Protein AF-A0A428IXY1-F1 (afdb_monomer)

Mean predicted aligned error: 18.37 Å

Solvent-accessible surface area (backbone atoms only — not comparable to full-atom values): 8528 Å² total; per-residue (Å²): 142,81,84,87,85,81,80,86,85,84,86,76,89,77,86,86,73,84,82,80,84,79,79,89,76,88,72,81,90,75,84,76,83,78,77,86,66,87,73,76,84,73,76,70,81,83,70,74,71,54,43,64,84,68,67,88,52,66,73,46,70,49,78,43,65,62,85,94,45,73,52,36,40,40,36,25,77,41,67,66,89,48,40,38,32,34,41,36,28,52,80,74,34,36,28,45,34,34,28,39,43,40,51,83,47,78,42,82,76,44,77,46,81,40,72,73,78,79,84,81,86,68,71,92,81,113

Sequence (126 aa):
MLKNIVTQVVCGIIFLFIIVGCAPTNKPVVTHTNKETPIPKETAPSAFAHYDTYRPEVGMKKHFVNGPDLLYTYDVVAEDSDYVQIIITLNGAPTTQIYRWTADEMTLVYEQVGLADQEGTLLEEF

Radius of gyration: 29.82 Å; Cα contacts (8 Å, |Δi|>4): 163; chains: 1; bounding box: 62×64×74 Å

Structure (mmCIF, N/CA/C/O backbone):
data_AF-A0A428IXY1-F1
#
_entry.id   AF-A0A428IXY1-F1
#
loop_
_atom_site.group_PDB
_atom_site.id
_atom_site.type_symbol
_atom_site.label_atom_id
_atom_site.label_alt_id
_atom_site.label_comp_id
_atom_site.label_asym_id
_atom_site.label_entity_id
_atom_site.label_seq_id
_atom_site.pdbx_PDB_ins_code
_atom_site.Cartn_x
_atom_site.Cartn_y
_atom_site.Cartn_z
_atom_site.occupancy
_atom_site.B_iso_or_equiv
_atom_site.auth_seq_id
_atom_site.auth_comp_id
_atom_site.auth_asym_id
_atom_site.auth_atom_id
_atom_site.pdbx_PDB_model_num
ATOM 1 N N . MET A 1 1 ? 36.218 12.309 -59.628 1.00 45.81 1 MET A N 1
ATOM 2 C CA . MET A 1 1 ? 35.216 12.313 -58.542 1.00 45.81 1 MET A CA 1
ATOM 3 C C . MET A 1 1 ? 35.950 12.526 -57.228 1.00 45.81 1 MET A C 1
ATOM 5 O O . MET A 1 1 ? 36.542 11.588 -56.716 1.00 45.81 1 MET A O 1
ATOM 9 N N . LEU A 1 2 ? 36.000 13.771 -56.752 1.00 38.22 2 LEU A N 1
ATOM 10 C CA . LEU A 1 2 ? 36.708 14.168 -55.535 1.00 38.22 2 LEU A CA 1
ATOM 11 C C . LEU A 1 2 ? 35.720 14.972 -54.683 1.00 38.22 2 LEU A C 1
ATOM 13 O O . LEU A 1 2 ? 35.088 15.899 -55.183 1.00 38.22 2 LEU A O 1
ATOM 17 N N . LYS A 1 3 ? 35.501 14.509 -53.451 1.00 43.44 3 LYS A N 1
ATOM 18 C CA . LYS A 1 3 ? 34.476 14.995 -52.523 1.00 43.44 3 LYS A CA 1
ATOM 19 C C . LYS A 1 3 ? 34.864 16.366 -51.964 1.00 43.44 3 LYS A C 1
ATOM 21 O O . LYS A 1 3 ? 36.014 16.580 -51.594 1.00 43.44 3 LYS A O 1
ATOM 26 N N . ASN A 1 4 ? 33.872 17.254 -51.902 1.00 46.75 4 ASN A N 1
ATOM 27 C CA . ASN A 1 4 ? 33.967 18.613 -51.383 1.00 46.75 4 ASN A CA 1
ATOM 28 C C . ASN A 1 4 ? 34.444 18.646 -49.928 1.00 46.75 4 ASN A C 1
ATOM 30 O O . ASN A 1 4 ? 33.835 18.051 -49.041 1.00 46.75 4 ASN A O 1
ATOM 34 N N . ILE A 1 5 ? 35.502 19.421 -49.722 1.00 52.09 5 ILE A N 1
ATOM 35 C CA . ILE A 1 5 ? 35.947 19.966 -48.446 1.00 52.09 5 ILE A CA 1
ATOM 36 C C . ILE A 1 5 ? 35.270 21.332 -48.324 1.00 52.09 5 ILE A C 1
ATOM 38 O O . ILE A 1 5 ? 35.600 22.233 -49.090 1.00 52.09 5 ILE A O 1
ATOM 42 N N . VAL A 1 6 ? 34.339 21.502 -47.386 1.00 51.88 6 VAL A N 1
ATOM 43 C CA . VAL A 1 6 ? 34.030 22.831 -46.843 1.00 51.88 6 VAL A CA 1
ATOM 44 C C . VAL A 1 6 ? 33.996 22.717 -45.328 1.00 51.88 6 VAL A C 1
ATOM 46 O O . VAL A 1 6 ? 33.152 22.059 -44.726 1.00 51.88 6 VAL A O 1
ATOM 49 N N . THR A 1 7 ? 35.036 23.320 -44.780 1.00 44.50 7 THR A N 1
ATOM 50 C CA . THR A 1 7 ? 35.458 23.444 -43.398 1.00 44.50 7 THR A CA 1
ATOM 51 C C . THR A 1 7 ? 34.400 24.106 -42.523 1.00 44.50 7 THR A C 1
ATOM 53 O O . THR A 1 7 ? 33.705 25.032 -42.932 1.00 44.50 7 THR A O 1
ATOM 56 N N . GLN A 1 8 ? 34.316 23.600 -41.296 1.00 46.56 8 GLN A N 1
ATOM 57 C CA . GLN A 1 8 ? 33.555 24.164 -40.197 1.00 46.56 8 GLN A CA 1
ATOM 58 C C . GLN A 1 8 ? 33.969 25.604 -39.851 1.00 46.56 8 GLN A C 1
ATOM 60 O O . GLN A 1 8 ? 35.049 26.073 -40.196 1.00 46.56 8 GLN A O 1
ATOM 65 N N . VAL A 1 9 ? 33.113 26.224 -39.044 1.00 42.66 9 VAL A N 1
ATOM 66 C CA . VAL A 1 9 ? 33.402 26.865 -37.750 1.00 42.66 9 VAL A CA 1
ATOM 67 C C . VAL A 1 9 ? 32.660 28.213 -37.687 1.00 42.66 9 VAL A C 1
ATOM 69 O O . VAL A 1 9 ? 32.761 29.052 -38.575 1.00 42.66 9 VAL A O 1
ATOM 72 N N . VAL A 1 10 ? 31.989 28.400 -36.549 1.00 42.34 10 VAL A N 1
ATOM 73 C CA . VAL A 1 10 ? 31.699 29.675 -35.871 1.00 42.34 10 VAL A CA 1
ATOM 74 C C . VAL A 1 10 ? 30.280 30.242 -36.037 1.00 42.34 10 VAL A C 1
ATOM 76 O O . VAL A 1 10 ? 29.966 30.946 -36.984 1.00 42.34 10 VAL A O 1
ATOM 79 N N . CYS A 1 11 ? 29.504 29.987 -34.979 1.00 37.22 11 CYS A N 1
ATOM 80 C CA . CYS A 1 11 ? 28.661 30.918 -34.215 1.00 37.22 11 CYS A CA 1
ATOM 81 C C . CYS A 1 11 ? 27.520 31.717 -34.851 1.00 37.22 11 CYS A C 1
ATOM 83 O O . CYS A 1 11 ? 27.656 32.401 -35.854 1.00 37.22 11 CYS A O 1
ATOM 85 N N . GLY A 1 12 ? 26.474 31.830 -34.027 1.00 40.66 12 GLY A N 1
ATOM 86 C CA . GLY A 1 12 ? 25.579 32.985 -33.973 1.00 40.66 12 GLY A CA 1
ATOM 87 C C . GLY A 1 12 ? 24.209 32.615 -34.505 1.00 40.66 12 GLY A C 1
ATOM 88 O O . GLY A 1 12 ? 23.961 32.689 -35.697 1.00 40.66 12 GLY A O 1
ATOM 89 N N . ILE A 1 13 ? 23.299 32.088 -33.685 1.00 50.72 13 ILE A N 1
ATOM 90 C CA . ILE A 1 13 ? 22.470 32.904 -32.781 1.00 50.72 13 ILE A CA 1
ATOM 91 C C . ILE A 1 13 ? 22.128 34.243 -33.441 1.00 50.72 13 ILE A C 1
ATOM 93 O O . ILE A 1 13 ? 22.983 35.113 -33.543 1.00 50.72 13 ILE A O 1
ATOM 97 N N . ILE A 1 14 ? 20.876 34.384 -33.867 1.00 51.38 14 ILE A N 1
ATOM 98 C CA . ILE A 1 14 ? 19.947 35.478 -33.533 1.00 51.38 14 ILE A CA 1
ATOM 99 C C . ILE A 1 14 ? 18.778 35.321 -34.515 1.00 51.38 14 ILE A C 1
ATOM 101 O O . ILE A 1 14 ? 18.731 35.898 -35.599 1.00 51.38 14 ILE A O 1
ATOM 105 N N . PHE A 1 15 ? 17.830 34.464 -34.133 1.00 49.16 15 PHE A N 1
ATOM 106 C CA . PHE A 1 15 ? 16.482 34.523 -34.678 1.00 49.16 15 PHE A CA 1
ATOM 107 C C . PHE A 1 15 ? 15.846 35.798 -34.117 1.00 49.16 15 PHE A C 1
ATOM 109 O O . PHE A 1 15 ? 15.526 35.895 -32.933 1.00 49.16 15 PHE A O 1
ATOM 116 N N . LEU A 1 16 ? 15.748 36.805 -34.975 1.00 49.91 16 LEU A N 1
ATOM 117 C CA . LEU A 1 16 ? 15.127 38.089 -34.704 1.00 49.91 16 LEU A CA 1
ATOM 118 C C . LEU A 1 16 ? 13.596 37.917 -34.764 1.00 49.91 16 LEU A C 1
ATOM 120 O O . LEU A 1 16 ? 12.991 38.120 -35.812 1.00 49.91 16 LEU A O 1
ATOM 124 N N . PHE A 1 17 ? 12.962 37.530 -33.653 1.00 51.31 17 PHE A N 1
ATOM 125 C CA . PHE A 1 17 ? 11.503 37.595 -33.493 1.00 51.31 17 PHE A CA 1
ATOM 126 C C . PHE A 1 17 ? 11.124 38.619 -32.415 1.00 51.31 17 PHE A C 1
ATOM 128 O O . PHE A 1 17 ? 11.130 38.350 -31.221 1.00 51.31 17 PHE A O 1
ATOM 135 N N . ILE A 1 18 ? 10.859 39.832 -32.903 1.00 50.12 18 ILE A N 1
ATOM 136 C CA . ILE A 1 18 ? 9.799 40.778 -32.521 1.00 50.12 18 ILE A CA 1
ATOM 137 C C . ILE A 1 18 ? 9.181 40.561 -31.124 1.00 50.12 18 ILE A C 1
ATOM 139 O O . ILE A 1 18 ? 8.189 39.854 -30.965 1.00 50.12 18 ILE A O 1
ATOM 143 N N . ILE A 1 19 ? 9.704 41.282 -30.129 1.00 54.59 19 ILE A N 1
ATOM 144 C CA . ILE A 1 19 ? 8.996 41.566 -28.875 1.00 54.59 19 ILE A CA 1
ATOM 145 C C . ILE A 1 19 ? 8.086 42.780 -29.099 1.00 54.59 19 ILE A C 1
ATOM 147 O O . ILE A 1 19 ? 8.533 43.926 -29.113 1.00 54.59 19 ILE A O 1
ATOM 151 N N . VAL A 1 20 ? 6.799 42.502 -29.311 1.00 54.81 20 VAL A N 1
ATOM 152 C CA . VAL A 1 20 ? 5.704 43.469 -29.162 1.00 54.81 20 VAL A CA 1
ATOM 153 C C . VAL A 1 20 ? 5.556 43.785 -27.672 1.00 54.81 20 VAL A C 1
ATOM 155 O O . VAL A 1 20 ? 5.648 42.899 -26.825 1.00 54.81 20 VAL A O 1
ATOM 158 N N . GLY A 1 21 ? 5.420 45.072 -27.364 1.00 47.53 21 GLY A N 1
ATOM 159 C CA . GLY A 1 21 ? 5.671 45.627 -26.042 1.00 47.53 21 GLY A CA 1
ATOM 160 C C . GLY A 1 21 ? 4.636 45.351 -24.953 1.00 47.53 21 GLY A C 1
ATOM 161 O O . GLY A 1 21 ? 3.498 44.969 -25.201 1.00 47.53 21 GLY A O 1
ATOM 162 N N . CYS A 1 22 ? 5.047 45.698 -23.734 1.00 42.19 22 CYS A N 1
ATOM 163 C CA . CYS A 1 22 ? 4.214 46.427 -22.786 1.00 42.19 22 CYS A CA 1
ATOM 164 C C . CYS A 1 22 ? 5.142 47.216 -21.848 1.00 42.19 22 CYS A C 1
ATOM 166 O O . CYS A 1 22 ? 5.926 46.639 -21.098 1.00 42.19 22 CYS A O 1
ATOM 168 N N . ALA A 1 23 ? 5.105 48.545 -21.951 1.00 53.53 23 ALA A N 1
ATOM 169 C CA . ALA A 1 23 ? 5.780 4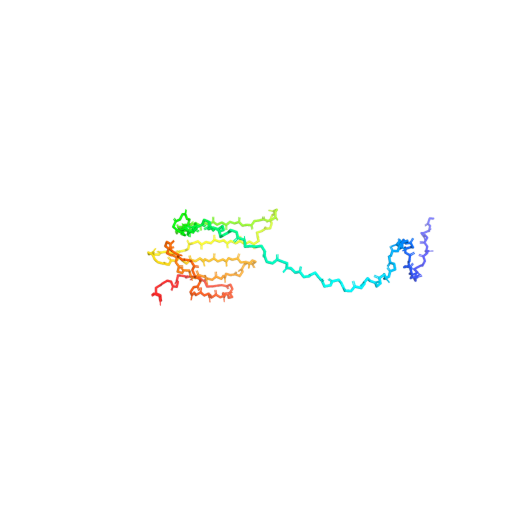9.451 -21.026 1.00 53.53 23 ALA A CA 1
ATOM 170 C C . ALA A 1 23 ? 5.118 49.379 -19.633 1.00 53.53 23 ALA A C 1
ATOM 172 O O . ALA A 1 23 ? 3.907 49.157 -19.552 1.00 53.53 23 ALA A O 1
ATOM 173 N N . PRO A 1 24 ? 5.852 49.600 -18.528 1.00 48.84 24 PRO A N 1
ATOM 174 C CA . PRO A 1 24 ? 5.260 49.584 -17.197 1.00 48.84 24 PRO A CA 1
ATOM 175 C C . PRO A 1 24 ? 4.472 50.877 -16.953 1.00 48.84 24 PRO A C 1
ATOM 177 O O . PRO A 1 24 ? 5.037 51.929 -16.659 1.00 48.84 24 PRO A O 1
ATOM 180 N N . THR A 1 25 ? 3.144 50.815 -17.046 1.00 45.47 25 THR A N 1
ATOM 181 C CA . THR A 1 25 ? 2.291 51.867 -16.484 1.00 45.47 25 THR A CA 1
ATOM 182 C C . THR A 1 25 ? 2.144 51.640 -14.985 1.00 45.47 25 THR A C 1
ATOM 184 O O . THR A 1 25 ? 1.406 50.748 -14.563 1.00 45.47 25 THR A O 1
ATOM 187 N N . ASN A 1 26 ? 2.817 52.469 -14.185 1.00 57.59 26 ASN A N 1
ATOM 188 C CA . ASN A 1 26 ? 2.467 52.687 -12.782 1.00 57.59 26 ASN A CA 1
ATOM 189 C C . ASN A 1 26 ? 0.985 53.085 -12.701 1.00 57.59 26 ASN A C 1
ATOM 191 O O . ASN A 1 26 ? 0.610 54.163 -13.165 1.00 57.59 26 ASN A O 1
ATOM 195 N N . LYS A 1 27 ? 0.141 52.225 -12.124 1.00 49.75 27 LYS A N 1
ATOM 196 C CA . LYS A 1 27 ? -1.224 52.586 -11.721 1.00 49.75 27 LYS A CA 1
ATOM 197 C C . LYS A 1 27 ? -1.255 52.768 -10.198 1.00 49.75 27 LYS A C 1
ATOM 199 O O . LYS A 1 27 ? -0.669 51.946 -9.496 1.00 49.75 27 LYS A O 1
ATOM 204 N N . PRO A 1 28 ? -1.887 53.837 -9.684 1.00 45.06 28 PRO A N 1
ATOM 205 C CA . PRO A 1 28 ? -1.910 54.129 -8.256 1.00 45.06 28 PRO A CA 1
ATOM 206 C C . PRO A 1 28 ? -2.734 53.092 -7.486 1.00 45.06 28 PRO A C 1
ATOM 208 O O . PRO A 1 28 ? -3.732 52.575 -7.989 1.00 45.06 28 PRO A O 1
ATOM 211 N N . VAL A 1 29 ? -2.306 52.824 -6.251 1.00 51.25 29 VAL A N 1
ATOM 212 C CA . VAL A 1 29 ? -3.011 51.996 -5.267 1.00 51.25 29 VAL A CA 1
ATOM 213 C C . VAL A 1 29 ? -4.398 52.586 -5.020 1.00 51.25 29 VAL A C 1
ATOM 215 O O . VAL A 1 29 ? -4.533 53.670 -4.456 1.00 51.25 29 VAL A O 1
ATOM 218 N N . VAL A 1 30 ? -5.429 51.864 -5.453 1.00 44.56 30 VAL A N 1
ATOM 219 C CA . VAL A 1 30 ? -6.821 52.140 -5.100 1.00 44.56 30 VAL A CA 1
ATOM 220 C C . VAL A 1 30 ? -7.145 51.302 -3.871 1.00 44.56 30 VAL A C 1
ATOM 222 O O . VAL A 1 30 ? -7.309 50.086 -3.951 1.00 44.56 30 VAL A O 1
ATOM 225 N N . THR A 1 31 ? -7.219 51.961 -2.718 1.00 44.09 31 THR A N 1
ATOM 226 C CA . THR A 1 31 ? -7.798 51.389 -1.502 1.00 44.09 31 THR A CA 1
ATOM 227 C C . THR A 1 31 ? -9.284 51.149 -1.750 1.00 44.09 31 THR A C 1
ATOM 229 O O . THR A 1 31 ? -10.091 52.077 -1.703 1.00 44.09 31 THR A O 1
ATOM 232 N N . HIS A 1 32 ? -9.660 49.904 -2.029 1.00 46.16 32 HIS A N 1
ATOM 233 C CA . HIS A 1 32 ? -11.058 49.501 -2.000 1.00 46.16 32 HIS A CA 1
ATOM 234 C C . HIS A 1 32 ? -11.456 49.228 -0.548 1.00 46.16 32 HIS A C 1
ATOM 236 O O . HIS A 1 32 ? -11.153 48.178 0.012 1.00 46.16 32 HIS A O 1
ATOM 242 N N . THR A 1 33 ? -12.143 50.196 0.058 1.00 46.88 33 THR A N 1
ATOM 243 C CA . THR A 1 33 ? -12.954 49.991 1.261 1.00 46.88 33 THR A CA 1
ATOM 244 C C . THR A 1 33 ? -13.958 48.874 0.980 1.00 46.88 33 THR A C 1
ATOM 246 O O . THR A 1 33 ? -14.933 49.078 0.254 1.00 46.88 33 THR A O 1
ATOM 249 N N . ASN A 1 34 ? -13.711 47.682 1.525 1.00 46.75 34 ASN A N 1
ATOM 250 C CA . ASN A 1 34 ? -14.656 46.577 1.469 1.00 46.75 34 ASN A CA 1
ATOM 251 C C . ASN A 1 34 ? -15.774 46.855 2.484 1.00 46.75 34 ASN A C 1
ATOM 253 O O . ASN A 1 34 ? -15.560 46.813 3.694 1.00 46.75 34 ASN A O 1
ATOM 257 N N . LYS A 1 35 ? -16.959 47.208 1.979 1.00 47.28 35 LYS A N 1
ATOM 258 C CA . LYS A 1 35 ? -18.199 47.158 2.753 1.00 47.28 35 LYS A CA 1
ATOM 259 C C . LYS A 1 35 ? -18.518 45.684 2.996 1.00 47.28 35 LYS A C 1
ATOM 261 O O . LYS A 1 35 ? -18.956 44.995 2.078 1.00 47.28 35 LYS A O 1
ATOM 266 N N . GLU A 1 36 ? -18.325 45.244 4.234 1.00 51.28 36 GLU A N 1
ATOM 267 C CA . GLU A 1 36 ? -18.767 43.942 4.726 1.00 51.28 36 GLU A CA 1
ATOM 268 C C . GLU A 1 36 ? -20.260 43.754 4.424 1.00 51.28 36 GLU A C 1
ATOM 270 O O . GLU A 1 36 ? -21.137 44.378 5.021 1.00 51.28 36 GLU A O 1
ATOM 275 N N . THR A 1 37 ? -20.541 42.914 3.434 1.00 48.62 37 THR A N 1
ATOM 276 C CA . THR A 1 37 ? -21.861 42.325 3.231 1.00 48.62 37 THR A CA 1
ATOM 277 C C . THR A 1 37 ? -21.826 40.985 3.962 1.00 48.62 37 THR A C 1
ATOM 279 O O . THR A 1 37 ? -20.909 40.208 3.689 1.00 48.62 37 THR A O 1
ATOM 282 N N . PRO A 1 38 ? -22.751 40.690 4.894 1.00 46.75 38 PRO A N 1
ATOM 283 C CA . PRO A 1 38 ? -2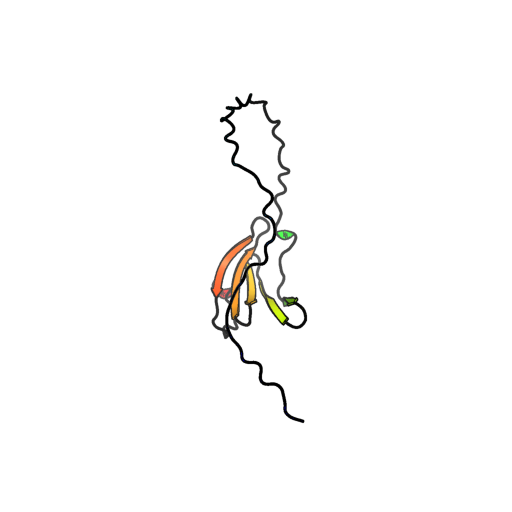2.747 39.413 5.595 1.00 46.75 38 PRO A CA 1
ATOM 284 C C . PRO A 1 38 ? -22.929 38.290 4.573 1.00 46.75 38 PRO A C 1
ATOM 286 O O . PRO A 1 38 ? -23.986 38.177 3.953 1.00 46.75 38 PRO A O 1
ATOM 289 N N . ILE A 1 39 ? -21.885 37.489 4.367 1.00 56.44 39 ILE A N 1
ATOM 290 C CA . ILE A 1 39 ? -21.954 36.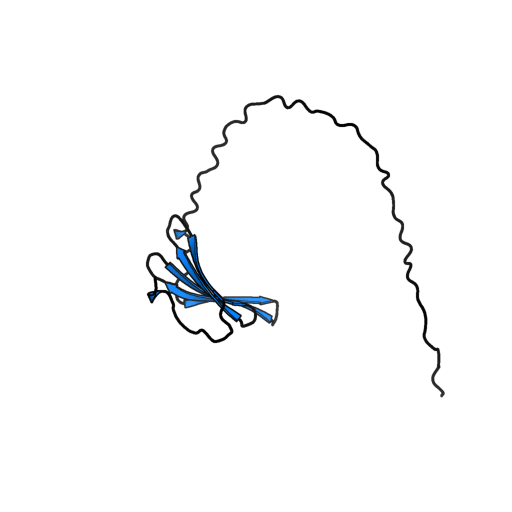275 3.557 1.00 56.44 39 ILE A CA 1
ATOM 291 C C . ILE A 1 39 ? -22.918 35.334 4.295 1.00 56.44 39 ILE A C 1
ATOM 293 O O . ILE A 1 39 ? -22.674 35.036 5.471 1.00 56.44 39 ILE A O 1
ATOM 297 N N . PRO A 1 40 ? -24.028 34.886 3.678 1.00 53.34 40 PRO A N 1
ATOM 298 C CA . PRO A 1 40 ? -24.842 33.826 4.256 1.00 53.34 40 PRO A CA 1
ATOM 299 C C . PRO A 1 40 ? -23.923 32.639 4.530 1.00 53.34 40 PRO A C 1
ATOM 301 O O . PRO A 1 40 ? -23.174 32.245 3.640 1.00 53.34 40 PRO A O 1
ATOM 304 N N . LYS A 1 41 ? -23.939 32.094 5.754 1.00 57.19 41 LYS A N 1
ATOM 305 C CA . LYS A 1 41 ? -23.244 30.840 6.064 1.00 57.19 41 LYS A CA 1
ATOM 306 C C . LYS A 1 41 ? -23.802 29.758 5.144 1.00 57.19 41 LYS A C 1
ATOM 308 O O . LYS A 1 41 ? -24.815 29.138 5.452 1.00 5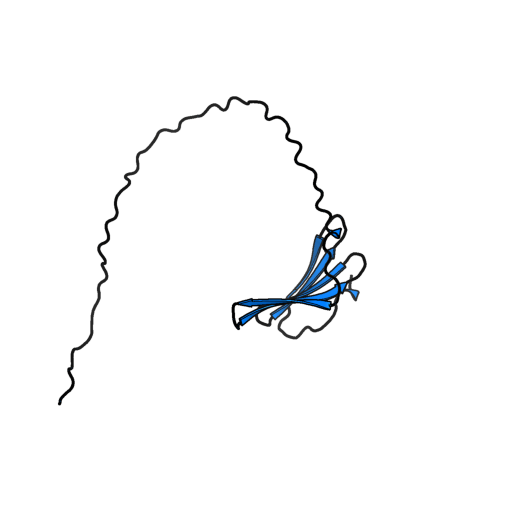7.19 41 LYS A O 1
ATOM 313 N N . GLU A 1 42 ? -23.148 29.561 4.011 1.00 51.31 42 GLU A N 1
ATOM 314 C CA . GLU A 1 42 ? -23.260 28.354 3.223 1.00 51.31 42 GLU A CA 1
ATOM 315 C C . GLU A 1 42 ? -22.671 27.260 4.106 1.00 51.31 42 GLU A C 1
ATOM 317 O O . GLU A 1 42 ? -21.460 27.168 4.313 1.00 51.31 42 GLU A O 1
ATOM 322 N N . THR A 1 43 ? -23.553 26.513 4.765 1.00 54.16 43 THR A N 1
ATOM 323 C CA . THR A 1 43 ? -23.186 25.260 5.406 1.00 54.16 43 THR A CA 1
ATOM 324 C C . THR A 1 43 ? -22.640 24.378 4.295 1.00 54.16 43 THR A C 1
ATOM 326 O O . THR A 1 43 ? -23.414 23.797 3.536 1.00 54.16 43 THR A O 1
ATOM 329 N N . ALA A 1 44 ? -21.310 24.329 4.174 1.00 59.69 44 ALA A N 1
ATOM 330 C CA . ALA A 1 44 ? -20.636 23.334 3.360 1.00 59.69 44 ALA A CA 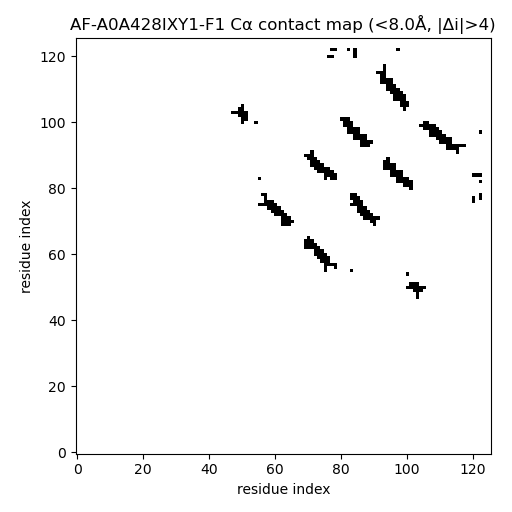1
ATOM 331 C C . ALA A 1 44 ? -21.276 21.984 3.702 1.00 59.69 44 ALA A C 1
ATOM 333 O O . ALA A 1 44 ? -21.435 21.697 4.897 1.00 59.69 44 ALA A O 1
ATOM 334 N N . PRO A 1 45 ? -21.712 21.185 2.715 1.00 48.91 45 PRO A N 1
ATOM 335 C CA . PRO A 1 45 ? -22.189 19.856 3.022 1.00 48.91 45 PRO A CA 1
ATOM 336 C C . PRO A 1 45 ? -21.058 19.169 3.776 1.00 48.91 45 PRO A C 1
ATOM 338 O O . PRO A 1 45 ? -19.957 18.997 3.257 1.00 48.91 45 PRO A O 1
ATOM 341 N N . SER A 1 46 ? -21.333 18.846 5.036 1.00 53.25 46 SER A N 1
ATOM 342 C CA . SER A 1 46 ? -20.518 17.984 5.876 1.00 53.25 46 SER A CA 1
ATOM 343 C C . SER A 1 46 ? -20.599 16.574 5.296 1.00 53.25 46 SER A C 1
ATOM 345 O O . SER A 1 46 ? -21.169 15.667 5.895 1.00 53.25 46 SER A O 1
ATOM 347 N N . ALA A 1 47 ? -20.096 16.398 4.080 1.00 56.09 47 ALA A N 1
ATOM 348 C CA . ALA A 1 47 ? -19.763 15.101 3.556 1.00 56.09 47 ALA A CA 1
ATOM 349 C C . ALA A 1 47 ? -18.493 14.699 4.300 1.00 56.09 47 ALA A C 1
ATOM 351 O O . ALA A 1 47 ? -17.384 14.978 3.850 1.00 56.09 47 ALA A O 1
ATOM 352 N N . PHE A 1 48 ? -18.660 14.117 5.489 1.00 54.09 48 PHE A N 1
ATOM 353 C CA . PHE A 1 48 ? -17.639 13.225 6.011 1.00 54.09 48 PHE A CA 1
ATOM 354 C C . PHE A 1 48 ? -17.447 12.182 4.910 1.00 54.09 48 PHE A C 1
ATOM 356 O O . PHE A 1 48 ? -18.342 11.383 4.639 1.00 54.09 48 PHE A O 1
ATOM 363 N N . ALA A 1 49 ? -16.359 12.308 4.154 1.00 57.59 49 ALA A N 1
ATOM 364 C CA . ALA A 1 49 ? -15.969 11.292 3.202 1.00 57.59 49 ALA A CA 1
ATOM 365 C C . ALA A 1 49 ? -15.634 10.067 4.047 1.00 57.59 49 ALA A C 1
ATOM 367 O O . ALA A 1 49 ? -14.586 10.032 4.684 1.00 57.59 49 ALA A O 1
ATOM 368 N N . HIS A 1 50 ? -16.571 9.128 4.140 1.00 61.38 50 HIS A N 1
ATOM 369 C CA . HIS A 1 50 ? -16.322 7.891 4.850 1.00 61.38 50 HIS A CA 1
ATOM 370 C C . HIS A 1 50 ? -15.310 7.078 4.027 1.00 61.38 50 HIS A C 1
ATOM 372 O O . HIS A 1 50 ? -15.526 6.781 2.847 1.00 61.38 50 HIS A O 1
ATOM 378 N N . TYR A 1 51 ? -14.159 6.778 4.630 1.00 66.75 51 TYR A N 1
ATOM 379 C CA . TYR A 1 51 ? -13.063 6.036 3.993 1.00 66.75 51 TYR A CA 1
ATOM 380 C C . TYR A 1 51 ? -13.342 4.526 3.915 1.00 66.75 51 TYR A C 1
ATOM 382 O O . TYR A 1 51 ? -12.527 3.766 3.393 1.00 66.75 51 TYR A O 1
ATOM 390 N N . ASP A 1 52 ? -14.513 4.097 4.384 1.00 66.50 52 ASP A N 1
ATOM 391 C CA . ASP A 1 52 ? -15.073 2.755 4.224 1.00 66.50 52 ASP A CA 1
ATOM 392 C C . ASP A 1 52 ? -15.544 2.464 2.788 1.00 66.50 52 ASP A C 1
ATOM 394 O O . ASP A 1 52 ? -15.644 1.306 2.391 1.00 66.50 52 ASP A O 1
ATOM 398 N N . THR A 1 53 ? -15.793 3.499 1.978 1.00 73.56 53 THR A N 1
ATOM 399 C CA . THR A 1 53 ? -16.318 3.327 0.613 1.00 73.56 53 THR A CA 1
ATOM 400 C C . THR A 1 53 ? -15.287 2.665 -0.307 1.00 73.56 53 THR A C 1
ATOM 402 O O . THR A 1 53 ? -15.642 2.032 -1.302 1.00 73.56 53 THR A O 1
ATOM 405 N N . TYR A 1 54 ? -14.000 2.807 0.012 1.00 80.56 54 TYR A N 1
ATOM 406 C CA . TYR A 1 54 ? -12.916 2.169 -0.717 1.00 80.56 54 TYR A CA 1
ATOM 407 C C . TYR A 1 54 ? -11.771 1.842 0.242 1.00 80.56 54 TYR A C 1
ATOM 409 O O . TYR A 1 54 ? -10.968 2.715 0.561 1.00 80.56 54 TYR A O 1
ATOM 417 N N . ARG A 1 55 ? -11.681 0.576 0.658 1.00 89.56 55 ARG A N 1
ATOM 418 C CA . ARG A 1 55 ? -10.527 0.006 1.361 1.00 89.56 55 ARG A CA 1
ATOM 419 C C . ARG A 1 55 ? -9.862 -1.042 0.456 1.00 89.56 55 ARG A C 1
ATOM 421 O O . ARG A 1 55 ? -10.569 -1.913 -0.048 1.00 89.56 55 ARG A O 1
ATOM 428 N N . PRO A 1 56 ? -8.551 -0.953 0.179 1.00 91.56 56 PRO A N 1
ATOM 429 C CA . PRO A 1 56 ? -7.846 -1.960 -0.608 1.00 91.56 56 PRO A CA 1
ATOM 430 C C . PRO A 1 56 ? -7.796 -3.301 0.128 1.00 91.56 56 PRO A C 1
ATOM 432 O O . PRO A 1 56 ? -7.427 -3.328 1.295 1.00 91.56 56 PRO A O 1
ATOM 435 N N . GLU A 1 57 ? -8.113 -4.385 -0.575 1.00 93.94 57 GLU A N 1
ATOM 436 C CA . GLU A 1 57 ? -8.080 -5.751 -0.037 1.00 93.94 57 GLU A CA 1
ATOM 437 C C . GLU A 1 57 ? -6.767 -6.461 -0.386 1.00 93.94 57 GLU A C 1
ATOM 439 O O . GLU A 1 57 ? -6.136 -6.172 -1.416 1.00 93.94 57 GLU A O 1
ATOM 444 N N . VAL A 1 58 ? -6.379 -7.434 0.440 1.00 96.25 58 VAL A N 1
ATOM 445 C CA . VAL A 1 58 ? -5.184 -8.262 0.214 1.00 96.25 58 VAL A CA 1
ATOM 446 C C . VAL A 1 58 ? -5.220 -8.951 -1.150 1.00 96.25 58 VAL A C 1
ATOM 448 O O . VAL A 1 58 ? -6.223 -9.518 -1.579 1.00 96.25 58 VAL A O 1
ATOM 451 N N . GLY A 1 59 ? -4.080 -8.920 -1.839 1.00 94.12 59 GLY A N 1
ATOM 452 C CA . GLY A 1 59 ? -3.907 -9.466 -3.182 1.00 94.12 59 GLY A CA 1
ATOM 453 C C . GLY A 1 59 ? -4.259 -8.487 -4.303 1.00 94.12 59 GLY A C 1
ATOM 454 O O . GLY A 1 59 ? -4.038 -8.804 -5.476 1.00 94.12 59 GLY A O 1
ATOM 455 N N . MET A 1 60 ? -4.763 -7.288 -3.985 1.00 96.31 60 MET A N 1
ATOM 456 C CA . MET A 1 60 ? -4.950 -6.236 -4.978 1.00 96.31 60 MET A CA 1
ATOM 457 C C . MET A 1 60 ? -3.599 -5.791 -5.544 1.00 96.31 60 MET A C 1
ATOM 459 O O . MET A 1 60 ? -2.757 -5.251 -4.829 1.00 96.31 60 MET A O 1
ATOM 463 N N . LYS A 1 61 ? -3.439 -5.938 -6.864 1.00 96.56 61 LYS A N 1
ATOM 464 C CA . LYS A 1 61 ? -2.256 -5.485 -7.602 1.00 96.56 61 LYS A CA 1
ATOM 465 C C . LYS A 1 61 ? -2.628 -4.498 -8.692 1.00 96.56 61 LYS A C 1
ATOM 467 O O . LYS A 1 61 ? -3.518 -4.761 -9.502 1.00 96.56 61 LYS A O 1
ATOM 472 N N . LYS A 1 62 ? -1.913 -3.378 -8.761 1.00 95.56 62 LYS A N 1
ATOM 473 C CA . LYS A 1 62 ? -2.032 -2.402 -9.850 1.00 95.56 62 LYS A CA 1
ATOM 474 C C . LYS A 1 62 ? -0.664 -2.156 -10.468 1.00 95.56 62 LYS A C 1
ATOM 476 O O . LYS A 1 62 ? 0.323 -1.991 -9.759 1.00 95.56 62 LYS A O 1
ATOM 481 N N . HIS A 1 63 ? -0.638 -2.116 -11.794 1.00 95.00 63 HIS A N 1
ATOM 482 C CA . HIS A 1 63 ? 0.543 -1.792 -12.583 1.00 95.00 63 HIS A CA 1
ATOM 483 C C . HIS A 1 63 ? 0.257 -0.512 -13.347 1.00 95.00 63 HIS A C 1
ATOM 485 O O . HIS A 1 63 ? -0.769 -0.401 -14.022 1.00 95.00 63 HIS A O 1
ATOM 491 N N . PHE A 1 64 ? 1.166 0.443 -13.245 1.00 93.56 64 PHE A N 1
ATOM 492 C CA . PHE A 1 64 ? 1.057 1.716 -13.930 1.00 93.56 64 PHE A CA 1
ATOM 493 C C . PHE A 1 64 ? 2.149 1.765 -14.980 1.00 93.56 64 PHE A C 1
ATOM 495 O O . PHE A 1 64 ? 3.332 1.671 -14.662 1.00 93.56 64 PHE A O 1
ATOM 502 N N . VAL A 1 65 ? 1.731 1.859 -16.237 1.00 93.31 65 VAL A N 1
ATOM 503 C CA . VAL A 1 65 ? 2.608 1.761 -17.404 1.00 93.31 65 VAL A CA 1
ATOM 504 C C . VAL A 1 65 ? 2.499 3.017 -18.260 1.00 93.31 65 VAL A C 1
ATOM 506 O O . VAL A 1 65 ? 1.438 3.640 -18.331 1.00 93.31 65 VAL A O 1
ATOM 509 N N . ASN A 1 66 ? 3.584 3.368 -18.943 1.00 89.56 66 ASN A N 1
ATOM 510 C CA . ASN A 1 66 ? 3.595 4.362 -20.011 1.00 89.56 66 ASN A CA 1
ATOM 511 C C . ASN A 1 66 ? 4.168 3.719 -21.277 1.00 89.56 66 ASN A C 1
ATOM 513 O O . ASN A 1 66 ? 5.379 3.615 -21.450 1.00 89.56 66 ASN A O 1
ATOM 517 N N . GLY A 1 67 ? 3.282 3.231 -22.147 1.00 92.50 67 GLY A N 1
ATOM 518 C CA . GLY A 1 67 ? 3.687 2.404 -23.279 1.00 92.50 67 GLY A CA 1
ATOM 519 C C . GLY A 1 67 ? 4.281 1.069 -22.799 1.00 92.50 67 GLY A C 1
ATOM 520 O O . GLY A 1 67 ? 3.588 0.349 -22.080 1.00 92.50 67 GLY A O 1
ATOM 521 N N . PRO A 1 68 ? 5.518 0.710 -23.196 1.00 90.81 68 PRO A N 1
ATOM 522 C CA . PRO A 1 68 ? 6.171 -0.520 -22.746 1.00 90.81 68 PRO A CA 1
ATOM 523 C C . PRO A 1 68 ? 6.793 -0.406 -21.345 1.00 90.81 68 PRO A C 1
ATOM 525 O O . PRO A 1 68 ? 7.173 -1.426 -20.772 1.00 90.81 68 PRO A O 1
ATOM 528 N N . ASP A 1 69 ? 6.908 0.807 -20.801 1.00 86.50 69 ASP A N 1
ATOM 529 C CA . ASP A 1 69 ? 7.656 1.056 -19.574 1.00 86.50 69 ASP A CA 1
ATOM 530 C C . ASP A 1 69 ? 6.752 0.913 -18.343 1.00 86.50 69 ASP A C 1
ATOM 532 O O . ASP A 1 69 ? 5.737 1.604 -18.213 1.00 86.50 69 ASP A O 1
ATOM 536 N N . LEU A 1 70 ? 7.133 0.030 -17.416 1.00 87.19 70 LEU A N 1
ATOM 537 C CA . LEU A 1 70 ? 6.510 -0.079 -16.098 1.00 87.19 70 LEU A CA 1
ATOM 538 C C . LEU A 1 70 ? 7.016 1.058 -15.204 1.00 87.19 70 LEU A C 1
ATOM 540 O O . LEU A 1 70 ? 8.200 1.112 -14.884 1.00 87.19 70 LEU A O 1
ATOM 544 N N . LEU A 1 71 ? 6.115 1.953 -14.799 1.00 89.56 71 LEU A N 1
ATOM 545 C CA . LEU A 1 71 ? 6.438 3.103 -13.954 1.00 89.56 71 LEU A CA 1
ATOM 546 C C . LEU A 1 71 ? 6.412 2.736 -12.472 1.00 89.56 71 LEU A C 1
ATOM 548 O O . LEU A 1 71 ? 7.350 3.046 -11.737 1.00 89.56 71 LEU A O 1
ATOM 552 N N . TYR A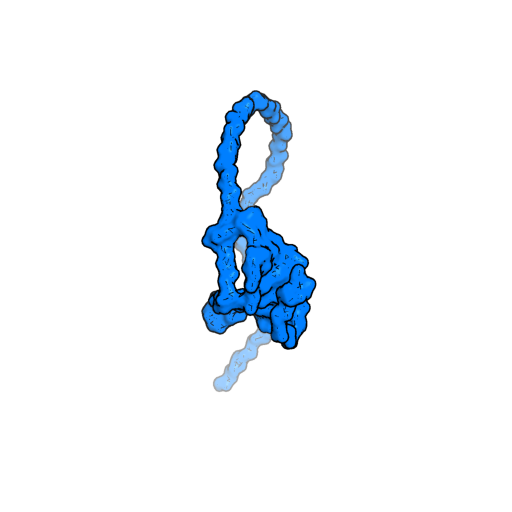 1 72 ? 5.330 2.091 -12.030 1.00 92.56 72 TYR A N 1
ATOM 553 C CA . TYR A 1 72 ? 5.235 1.608 -10.661 1.00 92.56 72 TYR A CA 1
ATOM 554 C C . TYR A 1 72 ? 4.237 0.469 -10.490 1.00 92.56 72 TYR A C 1
ATOM 556 O O . TYR A 1 72 ? 3.289 0.316 -11.272 1.00 92.56 72 TYR A O 1
ATOM 564 N N . THR A 1 73 ? 4.446 -0.312 -9.435 1.00 95.19 73 THR A N 1
ATOM 565 C CA . THR A 1 73 ? 3.498 -1.319 -8.957 1.00 95.19 73 THR A CA 1
ATOM 566 C C . THR A 1 73 ? 2.990 -0.962 -7.574 1.00 95.19 73 THR A C 1
ATOM 568 O O . THR A 1 73 ? 3.683 -0.337 -6.776 1.00 95.19 73 THR A O 1
ATOM 571 N N . TYR A 1 74 ? 1.755 -1.361 -7.316 1.00 95.50 74 TYR A N 1
ATOM 572 C CA . TYR A 1 74 ? 1.065 -1.230 -6.043 1.00 95.50 74 TYR A CA 1
ATOM 573 C C . TYR A 1 74 ? 0.534 -2.614 -5.683 1.00 95.50 74 TYR A C 1
ATOM 575 O O . TYR A 1 74 ? -0.212 -3.184 -6.482 1.00 95.50 74 TYR A O 1
ATOM 583 N N . ASP A 1 75 ? 0.934 -3.148 -4.534 1.00 96.94 75 ASP A N 1
ATOM 584 C CA . ASP A 1 75 ? 0.566 -4.486 -4.066 1.00 96.94 75 ASP A CA 1
ATOM 585 C C . ASP A 1 75 ? 0.092 -4.420 -2.612 1.00 96.94 75 ASP A C 1
ATOM 587 O O . ASP A 1 75 ? 0.823 -3.941 -1.745 1.00 96.94 75 ASP A O 1
ATOM 591 N N . VAL A 1 76 ? -1.131 -4.874 -2.342 1.00 96.69 76 VAL A N 1
ATOM 592 C CA . VAL A 1 76 ? 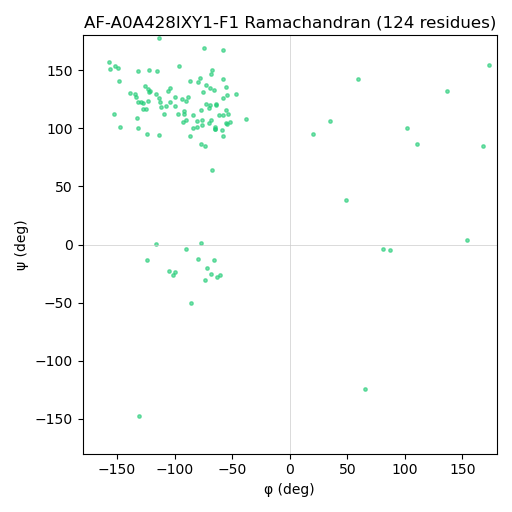-1.661 -4.988 -0.976 1.00 96.69 76 VAL A CA 1
ATOM 593 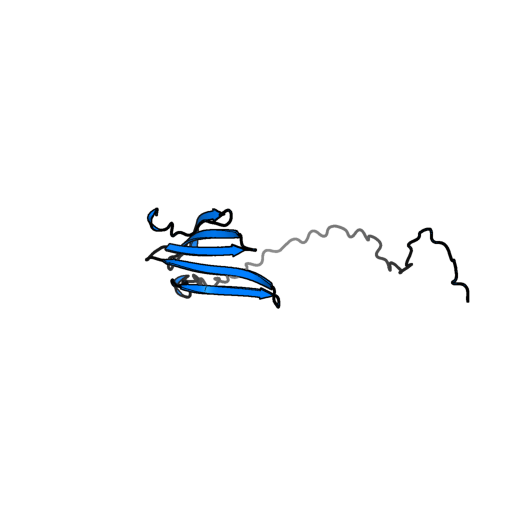C C . VAL A 1 76 ? -1.311 -6.371 -0.450 1.00 96.69 76 VAL A C 1
ATOM 595 O O . VAL A 1 76 ? -1.886 -7.372 -0.881 1.00 96.69 76 VAL A O 1
ATOM 598 N N . VAL A 1 77 ? -0.357 -6.435 0.474 1.00 96.44 77 VAL A N 1
ATOM 599 C CA . VAL A 1 77 ? 0.244 -7.710 0.900 1.00 96.44 77 VAL A CA 1
ATOM 600 C C . VAL A 1 77 ? -0.331 -8.252 2.201 1.00 96.44 77 VAL A C 1
ATOM 602 O O . VAL A 1 77 ? -0.275 -9.458 2.428 1.00 96.44 77 VAL A O 1
ATOM 605 N N . ALA A 1 78 ? -0.893 -7.384 3.040 1.00 96.12 78 ALA A N 1
ATOM 606 C CA . ALA A 1 78 ? -1.528 -7.773 4.290 1.00 96.12 78 ALA A CA 1
ATOM 607 C C . ALA A 1 78 ? -2.557 -6.715 4.728 1.00 96.12 78 ALA A C 1
ATOM 609 O O . ALA A 1 78 ? -2.413 -5.533 4.408 1.00 96.12 78 ALA A O 1
ATOM 610 N N . GLU A 1 79 ? -3.590 -7.139 5.454 1.00 95.69 79 GLU A N 1
ATOM 611 C CA . GLU A 1 79 ? -4.594 -6.263 6.064 1.00 95.69 79 GLU A CA 1
ATOM 612 C C . GLU A 1 79 ? -5.180 -6.911 7.328 1.00 95.69 79 GLU A C 1
ATOM 614 O O . GLU A 1 79 ? -5.226 -8.139 7.430 1.00 95.69 79 GLU A O 1
ATOM 619 N N . ASP A 1 80 ? -5.669 -6.090 8.259 1.00 94.44 80 ASP A N 1
ATOM 620 C CA . ASP A 1 80 ? -6.487 -6.523 9.404 1.00 94.44 80 ASP A CA 1
ATOM 621 C C . ASP A 1 80 ? -7.760 -5.659 9.544 1.00 94.44 80 ASP A C 1
ATOM 623 O O . ASP A 1 80 ? -8.314 -5.264 8.520 1.00 94.44 80 ASP A O 1
ATOM 627 N N . SER A 1 81 ? -8.294 -5.402 10.747 1.00 91.81 81 SER A N 1
ATOM 628 C CA . SER A 1 81 ? -9.454 -4.511 10.942 1.00 91.81 81 SER A CA 1
ATOM 629 C C . SER A 1 81 ? -9.134 -3.027 10.781 1.00 91.81 81 SER A C 1
ATOM 631 O O . SER A 1 81 ? -9.998 -2.264 10.357 1.00 91.81 81 SER A O 1
ATOM 633 N N . ASP A 1 82 ? -7.912 -2.621 11.111 1.00 93.62 82 ASP A N 1
ATOM 634 C CA . ASP A 1 82 ? -7.522 -1.224 11.296 1.00 93.62 82 ASP A CA 1
ATOM 635 C C . ASP A 1 82 ? -6.342 -0.819 10.415 1.00 93.62 82 ASP A C 1
ATOM 637 O O . ASP A 1 82 ? -6.098 0.374 10.252 1.00 93.62 82 ASP A O 1
ATOM 641 N N . TYR A 1 83 ? -5.632 -1.776 9.815 1.00 95.94 83 TYR A N 1
ATOM 642 C CA . TYR A 1 83 ? -4.409 -1.545 9.062 1.00 95.94 83 TYR A CA 1
ATOM 643 C C . TYR A 1 83 ? -4.404 -2.229 7.699 1.00 95.94 83 TYR A C 1
ATOM 645 O O . TYR A 1 83 ? -4.990 -3.293 7.492 1.00 95.94 83 TYR A O 1
ATOM 653 N N . VAL A 1 84 ? -3.702 -1.594 6.763 1.00 96.38 84 VAL A N 1
ATOM 654 C CA . VAL A 1 84 ? -3.418 -2.116 5.425 1.00 96.38 84 VAL A CA 1
ATOM 655 C C . VAL A 1 84 ? -1.937 -1.901 5.133 1.00 96.38 84 VAL A C 1
ATOM 657 O O . VAL A 1 84 ? -1.444 -0.772 5.225 1.00 96.38 84 VAL A O 1
ATOM 660 N N . GLN A 1 85 ? -1.235 -2.968 4.755 1.00 97.12 85 GLN A N 1
ATOM 661 C CA . GLN A 1 85 ? 0.146 -2.907 4.288 1.00 97.12 85 GLN A CA 1
ATOM 662 C C . GLN A 1 85 ? 0.201 -2.947 2.763 1.00 97.12 85 GLN A C 1
ATOM 664 O O . GLN A 1 85 ? -0.309 -3.863 2.111 1.00 97.12 85 GLN A O 1
ATOM 669 N N . ILE A 1 86 ? 0.891 -1.962 2.203 1.00 96.31 86 ILE A N 1
ATOM 670 C CA . ILE A 1 86 ? 1.053 -1.757 0.772 1.00 96.31 86 ILE A CA 1
ATOM 671 C C . ILE A 1 86 ? 2.546 -1.771 0.452 1.00 96.31 86 ILE A C 1
ATOM 673 O O . ILE A 1 86 ? 3.328 -1.057 1.079 1.00 96.31 86 ILE A O 1
ATOM 677 N N . ILE A 1 87 ? 2.936 -2.546 -0.555 1.00 95.62 87 ILE A N 1
ATOM 678 C CA . ILE A 1 87 ? 4.251 -2.450 -1.184 1.00 95.62 87 ILE A CA 1
ATOM 679 C C . ILE A 1 87 ? 4.100 -1.646 -2.472 1.00 95.62 87 ILE A C 1
ATOM 681 O O . ILE A 1 87 ? 3.376 -2.031 -3.395 1.00 95.62 87 ILE A O 1
ATOM 685 N N . ILE A 1 88 ? 4.796 -0.516 -2.536 1.00 94.94 88 ILE A N 1
ATOM 686 C CA . ILE A 1 88 ? 4.909 0.303 -3.739 1.00 94.94 88 ILE A CA 1
ATOM 687 C C . ILE A 1 88 ? 6.291 0.072 -4.327 1.00 94.94 88 ILE A C 1
ATOM 689 O O . ILE A 1 88 ? 7.287 0.318 -3.659 1.00 94.94 88 ILE A O 1
ATOM 693 N N . THR A 1 89 ? 6.379 -0.358 -5.581 1.00 93.75 89 THR A N 1
ATOM 694 C CA . THR A 1 89 ? 7.672 -0.482 -6.265 1.00 93.75 89 THR A CA 1
ATOM 695 C C . THR A 1 89 ? 7.786 0.594 -7.327 1.00 93.75 89 THR A C 1
ATOM 697 O O . THR A 1 89 ? 7.073 0.559 -8.328 1.00 93.75 89 THR A O 1
ATOM 700 N N . LEU A 1 90 ? 8.692 1.547 -7.119 1.00 90.81 90 LEU A N 1
ATOM 701 C CA . LEU A 1 90 ? 8.995 2.631 -8.055 1.00 90.81 90 LEU A CA 1
ATOM 702 C C . LEU A 1 90 ? 10.359 2.364 -8.685 1.00 90.81 90 LEU A C 1
ATOM 704 O O . LEU A 1 90 ? 11.359 2.295 -7.976 1.00 90.81 90 LEU A O 1
ATOM 708 N N . ASN A 1 91 ? 10.416 2.203 -10.011 1.00 85.81 91 ASN A N 1
ATOM 709 C CA . ASN A 1 91 ? 11.659 1.885 -10.732 1.00 85.81 91 ASN A CA 1
ATOM 710 C C . ASN A 1 91 ? 12.459 0.715 -10.111 1.00 85.81 91 ASN A C 1
ATOM 712 O O . ASN A 1 91 ? 13.686 0.755 -10.042 1.00 85.81 91 ASN A O 1
ATOM 716 N N . GLY A 1 92 ? 11.765 -0.318 -9.623 1.00 84.69 92 GLY A N 1
ATOM 717 C CA . GLY A 1 92 ? 12.385 -1.488 -8.991 1.00 84.69 92 GLY A CA 1
ATOM 718 C C . GLY A 1 92 ? 12.785 -1.315 -7.520 1.00 84.69 92 GLY A C 1
ATOM 719 O O . GLY A 1 92 ? 13.205 -2.290 -6.907 1.00 84.69 92 GLY A O 1
ATOM 720 N N . ALA A 1 93 ? 12.632 -0.127 -6.929 1.00 88.31 93 ALA A N 1
ATOM 721 C CA . ALA A 1 93 ? 12.851 0.094 -5.501 1.00 88.31 93 ALA A CA 1
ATOM 722 C C . ALA A 1 93 ? 11.531 -0.090 -4.727 1.00 88.31 93 ALA A C 1
ATOM 724 O O . ALA A 1 93 ? 10.589 0.674 -4.970 1.00 88.31 93 ALA A O 1
ATOM 725 N N . PRO A 1 94 ? 11.420 -1.099 -3.842 1.00 92.69 94 PRO A N 1
ATOM 726 C CA . PRO A 1 94 ? 10.228 -1.306 -3.035 1.00 92.69 94 PRO A CA 1
ATOM 727 C C . PRO A 1 94 ? 10.203 -0.365 -1.823 1.00 92.69 94 PRO A C 1
ATOM 729 O O . PRO A 1 94 ? 11.204 -0.176 -1.133 1.00 92.69 94 PRO A O 1
ATOM 732 N N . THR A 1 95 ? 9.023 0.160 -1.530 1.00 94.06 95 THR A N 1
ATOM 733 C CA . THR A 1 95 ? 8.693 0.885 -0.306 1.00 94.06 95 THR A CA 1
ATOM 734 C C . THR A 1 95 ? 7.511 0.189 0.346 1.00 94.06 95 THR A C 1
ATOM 736 O O . THR A 1 95 ? 6.453 0.053 -0.271 1.00 94.06 95 THR A O 1
ATOM 739 N N . THR A 1 96 ? 7.684 -0.226 1.594 1.00 95.44 96 THR A N 1
ATOM 740 C CA . THR A 1 96 ? 6.600 -0.751 2.422 1.00 95.44 96 THR A CA 1
ATOM 741 C C . THR A 1 96 ? 5.940 0.405 3.156 1.00 95.44 96 THR A C 1
ATOM 743 O O . THR A 1 96 ? 6.612 1.176 3.840 1.00 95.44 96 THR A O 1
ATOM 746 N N . GLN A 1 97 ? 4.623 0.519 3.032 1.00 96.31 97 GLN A N 1
ATOM 747 C CA . GLN A 1 97 ? 3.802 1.491 3.742 1.00 96.31 97 GLN A CA 1
ATOM 748 C C . GLN A 1 97 ? 2.720 0.760 4.529 1.00 96.31 97 GLN A C 1
ATOM 750 O O . GLN A 1 97 ? 2.047 -0.114 3.986 1.00 96.31 97 GLN A O 1
ATOM 755 N N . ILE A 1 98 ? 2.532 1.134 5.793 1.00 96.25 98 ILE A N 1
ATOM 756 C CA . ILE A 1 98 ? 1.399 0.678 6.603 1.00 96.25 98 ILE A CA 1
ATOM 757 C C . ILE A 1 98 ? 0.517 1.884 6.875 1.00 96.25 98 ILE A C 1
ATOM 759 O O . ILE A 1 98 ? 0.958 2.892 7.435 1.00 96.25 98 ILE A O 1
ATOM 763 N N . TYR A 1 99 ? -0.742 1.764 6.479 1.00 96.25 99 TYR A N 1
ATOM 764 C CA . TYR A 1 99 ? -1.769 2.753 6.744 1.00 96.25 99 TYR A CA 1
ATOM 765 C C . TYR A 1 99 ? -2.690 2.243 7.835 1.00 96.25 99 TYR A C 1
ATOM 767 O O . TYR A 1 99 ? -3.199 1.131 7.727 1.00 96.25 99 TYR A O 1
ATOM 775 N N . ARG A 1 100 ? -2.969 3.086 8.831 1.00 95.19 100 ARG A N 1
ATOM 776 C CA . ARG A 1 100 ? -4.181 2.952 9.631 1.00 95.19 100 ARG A CA 1
ATOM 777 C C . ARG A 1 100 ? -5.354 3.391 8.765 1.00 95.19 100 ARG A C 1
ATOM 779 O O . ARG A 1 100 ? -5.361 4.522 8.280 1.00 95.19 100 ARG A O 1
ATOM 786 N N . TRP A 1 101 ? -6.311 2.504 8.554 1.00 94.25 101 TRP A N 1
ATOM 787 C CA . TRP A 1 101 ? -7.443 2.695 7.664 1.00 94.25 101 TRP A CA 1
ATOM 788 C C . TRP A 1 101 ? -8.734 2.310 8.379 1.00 94.25 101 TRP A C 1
ATOM 790 O O . TRP A 1 101 ? -9.085 1.137 8.473 1.00 94.25 101 TRP A O 1
ATOM 800 N N . THR A 1 102 ? -9.447 3.324 8.860 1.00 90.31 102 THR A N 1
ATOM 801 C CA . THR A 1 102 ? -10.746 3.194 9.531 1.00 90.31 102 THR A CA 1
ATOM 802 C C . THR A 1 102 ? -11.840 3.842 8.680 1.00 90.31 102 THR A C 1
ATOM 804 O O . THR A 1 102 ? -11.557 4.419 7.631 1.00 90.31 102 THR A O 1
ATOM 807 N N . ALA A 1 103 ? -13.097 3.782 9.121 1.00 87.06 103 ALA A N 1
ATOM 808 C CA . ALA A 1 103 ? -14.190 4.476 8.435 1.00 87.06 103 ALA A CA 1
ATOM 809 C C . ALA A 1 103 ? -14.026 6.010 8.441 1.00 87.06 103 ALA A C 1
ATOM 811 O O . ALA A 1 103 ? -14.497 6.684 7.522 1.00 87.06 103 ALA A O 1
ATOM 812 N N . ASP A 1 104 ? -13.343 6.551 9.453 1.00 85.81 104 ASP A N 1
ATOM 813 C CA . ASP A 1 104 ? -13.261 7.992 9.705 1.00 85.81 104 ASP A CA 1
ATOM 814 C C . ASP A 1 104 ? -11.943 8.613 9.221 1.00 85.81 104 ASP A C 1
ATOM 816 O O . ASP A 1 104 ? -11.903 9.799 8.889 1.00 85.81 104 ASP A O 1
ATOM 820 N N . GLU A 1 105 ? -10.863 7.828 9.155 1.00 86.75 105 GLU A N 1
ATOM 821 C CA . GLU A 1 105 ? -9.540 8.315 8.757 1.00 86.75 105 GLU A CA 1
ATOM 822 C C . GLU A 1 105 ? -8.681 7.269 8.036 1.00 86.75 105 GLU A C 1
ATOM 824 O O . GLU A 1 105 ? -8.754 6.067 8.307 1.00 86.75 105 GLU A O 1
ATOM 829 N N . MET A 1 106 ? -7.798 7.776 7.173 1.00 91.44 106 MET A N 1
ATOM 830 C CA . MET A 1 106 ? -6.694 7.043 6.561 1.00 91.44 106 MET A CA 1
ATOM 831 C C . MET A 1 106 ? -5.385 7.790 6.847 1.00 91.44 106 MET A C 1
ATOM 833 O O . MET A 1 106 ? -5.195 8.913 6.376 1.00 91.44 106 MET A O 1
ATOM 837 N N . THR A 1 107 ? -4.469 7.154 7.578 1.00 94.88 107 THR A N 1
ATOM 838 C CA . THR A 1 107 ? -3.212 7.767 8.032 1.00 94.88 107 THR A CA 1
ATOM 839 C C . THR A 1 107 ? -2.041 6.820 7.804 1.00 94.88 107 THR A C 1
ATOM 841 O O . THR A 1 107 ? -2.088 5.666 8.214 1.00 94.88 107 THR A O 1
ATOM 844 N N . LEU A 1 108 ? -0.966 7.306 7.179 1.00 96.00 108 LEU A N 1
ATOM 845 C CA . LEU A 1 108 ? 0.294 6.566 7.080 1.00 96.00 108 LEU A CA 1
ATOM 846 C C . LEU A 1 108 ? 0.943 6.505 8.468 1.00 96.00 108 LEU A C 1
ATOM 848 O O . LEU A 1 108 ? 1.277 7.548 9.030 1.00 96.00 108 LEU A O 1
ATOM 852 N N . VAL A 1 109 ? 1.110 5.303 9.017 1.00 96.56 109 VAL A N 1
ATOM 853 C CA . VAL A 1 109 ? 1.698 5.098 10.354 1.00 96.56 109 VAL A CA 1
ATOM 854 C C . VAL A 1 109 ? 3.126 4.574 10.294 1.00 96.56 109 VAL A C 1
ATOM 856 O O . VAL A 1 109 ? 3.894 4.782 11.230 1.00 96.56 109 VAL A O 1
ATOM 859 N N . TYR A 1 110 ? 3.501 3.942 9.184 1.00 94.88 110 TYR A N 1
ATOM 860 C CA . TYR A 1 110 ? 4.846 3.432 8.974 1.00 94.88 110 TYR A CA 1
ATOM 861 C C . TYR A 1 110 ? 5.228 3.491 7.502 1.00 94.88 110 TYR A C 1
ATOM 863 O O . TYR A 1 110 ? 4.422 3.171 6.628 1.00 94.88 110 TYR A O 1
ATOM 871 N N . GLU A 1 111 ? 6.478 3.855 7.243 1.00 95.06 111 GLU A N 1
ATOM 872 C CA . GLU A 1 111 ? 7.088 3.788 5.923 1.00 95.06 111 GLU A CA 1
ATOM 873 C C . GLU A 1 111 ? 8.521 3.278 6.050 1.00 95.06 111 GLU A C 1
ATOM 875 O O . GLU A 1 111 ? 9.318 3.799 6.834 1.00 95.06 111 GLU A O 1
ATOM 880 N N . GLN A 1 112 ? 8.853 2.280 5.237 1.00 91.56 112 GLN A N 1
ATOM 881 C CA . GLN A 1 112 ? 10.209 1.789 5.073 1.00 91.56 112 GLN A CA 1
ATOM 882 C C . GLN A 1 112 ? 10.565 1.760 3.597 1.00 91.56 112 GLN A C 1
ATOM 884 O O . GLN A 1 112 ? 9.984 1.022 2.803 1.00 91.56 112 GLN A O 1
ATOM 889 N N . VAL A 1 113 ? 11.560 2.566 3.242 1.00 89.44 113 VAL A N 1
ATOM 890 C CA . VAL A 1 113 ? 12.157 2.554 1.910 1.00 89.44 113 VAL A CA 1
ATOM 891 C C . VAL A 1 113 ? 13.207 1.450 1.883 1.00 89.44 113 VAL A C 1
ATOM 893 O O . VAL A 1 113 ? 14.234 1.542 2.560 1.00 89.44 113 VAL A O 1
ATOM 896 N N . GLY A 1 114 ? 12.940 0.393 1.123 1.00 72.44 114 GLY A N 1
ATOM 897 C CA . GLY A 1 114 ? 13.893 -0.682 0.901 1.00 72.44 114 GLY A CA 1
ATOM 898 C C . GLY A 1 114 ? 14.950 -0.279 -0.127 1.00 72.44 114 GLY A C 1
ATOM 899 O O . GLY A 1 114 ? 14.661 0.362 -1.138 1.00 72.44 114 GLY A O 1
ATOM 900 N N . LEU A 1 115 ? 16.189 -0.717 0.093 1.00 62.78 115 LEU A N 1
ATOM 901 C CA . LEU A 1 115 ? 17.064 -1.053 -1.029 1.00 62.78 115 LEU A CA 1
ATOM 902 C C . LEU A 1 115 ? 16.554 -2.406 -1.539 1.00 62.78 115 LEU A C 1
ATOM 904 O O . LEU A 1 115 ? 16.271 -3.264 -0.708 1.00 62.78 115 LEU A O 1
ATOM 908 N N . ALA A 1 116 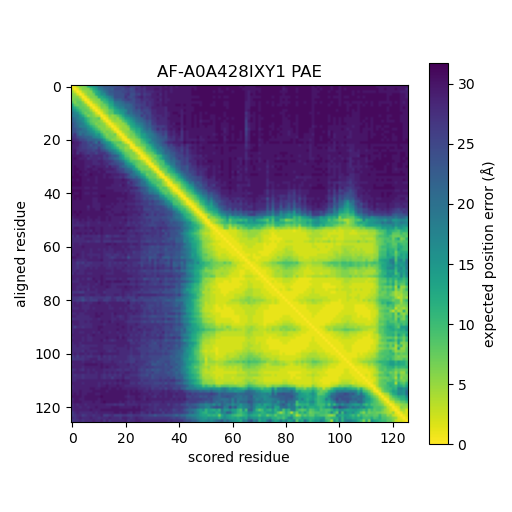? 16.337 -2.545 -2.851 1.00 56.25 116 ALA A N 1
ATOM 909 C CA . ALA A 1 116 ? 15.752 -3.733 -3.485 1.00 56.25 116 ALA A CA 1
ATOM 910 C C . ALA A 1 116 ? 16.252 -5.026 -2.814 1.00 56.25 116 ALA A C 1
ATOM 912 O O . ALA A 1 116 ? 17.443 -5.280 -2.929 1.00 56.25 116 ALA A O 1
ATOM 913 N N . ASP A 1 117 ? 15.379 -5.702 -2.042 1.00 54.47 117 ASP A N 1
ATOM 914 C CA . ASP A 1 117 ? 15.526 -7.054 -1.437 1.00 54.47 117 ASP A CA 1
ATOM 915 C C . ASP A 1 117 ? 14.694 -7.276 -0.146 1.00 54.47 117 ASP A C 1
ATOM 917 O O . ASP A 1 117 ? 14.775 -8.342 0.463 1.00 54.47 117 ASP A O 1
ATOM 921 N N . GLN A 1 118 ? 13.859 -6.331 0.304 1.00 56.56 118 GLN A N 1
ATOM 922 C CA . GLN A 1 118 ? 12.956 -6.597 1.436 1.00 56.56 118 GLN A CA 1
ATOM 923 C C . GLN A 1 118 ? 11.632 -7.220 0.984 1.00 56.56 118 GLN A C 1
ATOM 925 O O . GLN A 1 118 ? 10.679 -6.523 0.646 1.00 56.56 118 GLN A O 1
ATOM 930 N N . GLU A 1 119 ? 11.584 -8.552 0.993 1.00 55.78 119 GLU A N 1
ATOM 931 C CA . GLU A 1 119 ? 10.347 -9.326 0.880 1.00 55.78 119 GLU A CA 1
ATOM 932 C C . GLU A 1 119 ? 9.867 -9.725 2.288 1.00 55.78 119 GLU A C 1
ATOM 934 O O . GLU A 1 119 ? 10.524 -10.507 2.975 1.00 55.78 119 GLU A O 1
ATOM 939 N N . GLY A 1 120 ? 8.737 -9.173 2.748 1.00 63.38 120 GLY A N 1
ATOM 940 C CA . GLY A 1 120 ? 8.163 -9.509 4.058 1.00 63.38 120 GLY A CA 1
ATOM 941 C C . GLY A 1 120 ? 6.965 -8.646 4.473 1.00 63.38 120 GLY A C 1
ATOM 942 O O . GLY A 1 120 ? 6.811 -7.508 4.029 1.00 63.38 120 GLY A O 1
ATOM 943 N N . THR A 1 121 ? 6.102 -9.199 5.331 1.00 65.62 121 THR A N 1
ATOM 944 C CA . THR A 1 121 ? 5.057 -8.447 6.048 1.00 65.62 121 THR A CA 1
ATOM 945 C C . THR A 1 121 ? 5.637 -7.867 7.338 1.00 65.62 121 THR A C 1
ATOM 947 O O . THR A 1 121 ? 6.434 -8.530 7.996 1.00 65.62 121 THR A O 1
ATOM 950 N N . LEU A 1 122 ? 5.258 -6.637 7.684 1.00 77.00 122 LEU A N 1
ATOM 951 C CA . LEU A 1 122 ? 5.659 -5.944 8.914 1.00 77.00 122 LEU A CA 1
ATOM 952 C C . LEU A 1 122 ? 4.459 -5.655 9.827 1.00 77.00 122 LEU A C 1
ATOM 954 O O . LEU A 1 122 ? 4.639 -5.082 10.896 1.00 77.00 122 LEU A O 1
ATOM 958 N N . LEU A 1 123 ? 3.241 -6.055 9.434 1.00 72.06 123 LEU A N 1
ATOM 959 C CA . LEU A 1 123 ? 2.042 -5.845 10.256 1.00 72.06 123 LEU A CA 1
ATOM 960 C C . LEU A 1 123 ? 2.114 -6.533 11.623 1.00 72.06 123 LEU A C 1
ATOM 962 O O . LEU A 1 123 ? 1.485 -6.059 12.554 1.00 72.06 123 LEU A O 1
ATOM 966 N N . GLU A 1 124 ? 2.883 -7.613 11.773 1.00 77.81 124 GLU A N 1
ATOM 967 C CA . GLU A 1 124 ? 3.004 -8.325 13.057 1.00 77.81 124 GLU A CA 1
ATOM 968 C C . GLU A 1 124 ? 3.681 -7.491 14.164 1.00 77.81 124 GLU A C 1
ATOM 970 O O . GLU A 1 124 ? 3.642 -7.871 15.334 1.00 77.81 124 GLU A O 1
ATOM 975 N N . GLU A 1 125 ? 4.313 -6.368 13.811 1.00 73.69 125 GLU A N 1
ATOM 976 C CA . GLU A 1 125 ? 4.992 -5.469 14.751 1.00 73.69 125 GLU A CA 1
ATOM 977 C C . GLU A 1 125 ? 4.085 -4.354 15.314 1.00 73.69 125 GLU A C 1
ATOM 979 O O . GLU A 1 125 ? 4.535 -3.591 16.175 1.00 73.69 125 GLU A O 1
ATOM 984 N N . PHE A 1 126 ? 2.834 -4.254 14.849 1.00 63.94 126 PHE A N 1
ATOM 985 C CA . PHE A 1 126 ? 1.867 -3.200 15.195 1.00 63.94 126 PHE A CA 1
ATOM 986 C C . PHE A 1 126 ? 0.628 -3.763 15.903 1.00 63.94 126 PHE A C 1
ATOM 988 O O . PHE A 1 126 ? 0.057 -3.011 16.730 1.00 63.94 126 PHE A O 1
#

Secondary structure (DSSP, 8-state):
--------------------------------------------------GGG--PPTT-EEEEEETTEEEEEEEEEEE-SSEEEEEEEETTEEEEEEEEE-SS-EEEEEEEE--S------GGG-

pLDDT: mean 72.28, std 20.99, range [37.22, 97.12]

Foldseek 3Di:
DDDDDDDDDDDDDDPDDDDDDDDDDDDDDDPPPDDDDPDPPPPDPPPLVFLVVDDDDAQDKDWDDDVVRTQKIWHFHDDDQFKTWIWIAGPQWTKIWIWGGGRRDTGTPDIDTDDRDDDDDPVVVD

Nearest PDB structures (foldseek):
  9c89-assembly1_A  TM=6.595E-01  e=2.877E+00  Ehrlichia chaffeensis str. Arkansas
  1vyg-assembly1_A  TM=6.644E-01  e=5.295E+00  Schistosoma mansoni
  6wnb-assembly1_A  TM=6.302E-01  e=5.597E+00  Microseira wollei